Protein AF-A0A938MXR4-F1 (afdb_monomer_lite)

Foldseek 3Di:
DPDWDWDQDPVRDTDTDDDDDDPDPPVVLVCCQVPVCVVVQCVVPVVFRWDKDWPDAQDFDAPDVVHGGPDTHRTDIDTDGPPPPPDPPDDDD

Radius of gyration: 20.69 Å; chains: 1; bounding box: 45×34×59 Å

Sequence (93 aa):
MPGRIYLLNDNSSLIPMEEAAYDSEGLLQGLLAEHPDLLAGDQINAEKPRRWMLVTREMAVPGEEQGSPRWLLDHLFLDWMLRELRGDVLSKA

pLDDT: mean 84.09, std 15.02, range [45.56, 96.88]

Secondary structure (DSSP, 8-state):
-----EEE-TTSPEEEPPP---S-HHHHHHHHHH-GGGG-HHHH-TTS---EEEEEEEEEEESSTTPPEEEEEEEEEEE----------S---

Structure (mmCIF, N/CA/C/O backbone):
data_AF-A0A938MXR4-F1
#
_entry.id   AF-A0A938MXR4-F1
#
loop_
_atom_site.group_PDB
_atom_site.id
_atom_site.type_symbol
_atom_site.label_atom_id
_atom_site.label_alt_id
_atom_site.label_comp_id
_atom_site.label_asym_id
_atom_site.label_entity_id
_atom_site.label_seq_id
_atom_site.pdbx_PDB_ins_code
_atom_site.Cartn_x
_atom_site.Cartn_y
_atom_site.Cartn_z
_atom_site.occupancy
_atom_site.B_iso_or_equiv
_atom_site.auth_seq_id
_atom_site.auth_comp_id
_atom_site.auth_asym_id
_atom_site.auth_atom_id
_atom_site.pdbx_PDB_model_num
ATOM 1 N N . MET A 1 1 ? -5.433 15.245 18.234 1.00 47.31 1 MET A N 1
ATOM 2 C CA . MET A 1 1 ? -5.515 13.954 18.948 1.00 47.31 1 MET A CA 1
ATOM 3 C C . MET A 1 1 ? -5.345 12.869 17.904 1.00 47.31 1 MET A C 1
ATOM 5 O O . MET A 1 1 ? -6.070 12.949 16.918 1.00 47.31 1 MET A O 1
ATOM 9 N N . PRO A 1 2 ? -4.392 11.934 18.037 1.00 58.75 2 PRO A N 1
ATOM 10 C CA . PRO A 1 2 ? -4.349 10.784 17.139 1.00 58.75 2 PRO A CA 1
ATOM 11 C C . PRO A 1 2 ? -5.668 10.010 17.280 1.00 58.75 2 PRO A C 1
ATOM 13 O O . PRO A 1 2 ? -6.134 9.780 18.398 1.00 58.75 2 PRO A O 1
ATOM 16 N N . GLY A 1 3 ? -6.321 9.712 16.156 1.00 71.75 3 GLY A N 1
ATOM 17 C CA . GLY A 1 3 ? -7.548 8.916 16.146 1.00 71.75 3 GLY A CA 1
ATOM 18 C C . GLY A 1 3 ? -7.264 7.486 16.610 1.00 71.75 3 GLY A C 1
ATOM 19 O O . GLY A 1 3 ? -6.168 6.977 16.399 1.00 71.75 3 GLY A O 1
ATOM 20 N N . ARG A 1 4 ? -8.241 6.840 17.253 1.00 84.75 4 ARG A N 1
ATOM 21 C CA . ARG A 1 4 ? -8.186 5.406 17.576 1.00 84.75 4 ARG A CA 1
ATOM 22 C C . ARG A 1 4 ? -9.102 4.644 16.628 1.00 84.75 4 ARG A C 1
ATOM 24 O O . ARG A 1 4 ? -10.253 5.041 16.454 1.00 84.75 4 ARG A O 1
ATOM 31 N N . ILE A 1 5 ? -8.593 3.563 16.045 1.00 88.44 5 ILE A N 1
ATOM 32 C CA . ILE A 1 5 ? -9.380 2.628 15.235 1.00 88.44 5 ILE A CA 1
ATOM 33 C C . ILE A 1 5 ? -9.908 1.530 16.165 1.00 88.44 5 ILE A C 1
ATOM 35 O O . ILE A 1 5 ? -9.194 1.077 17.059 1.00 88.44 5 ILE A O 1
ATOM 39 N N . TYR A 1 6 ? -11.163 1.125 15.977 1.00 91.25 6 TYR A N 1
ATOM 40 C CA . TYR A 1 6 ? -11.792 0.042 16.730 1.00 91.25 6 TYR A CA 1
ATOM 41 C C . TYR A 1 6 ? -12.320 -1.017 15.768 1.00 91.25 6 TYR A C 1
ATOM 43 O O . TYR A 1 6 ? -12.923 -0.686 14.748 1.00 91.25 6 TYR A O 1
ATOM 51 N N . LEU A 1 7 ? -12.127 -2.283 16.122 1.00 90.75 7 LEU A N 1
ATOM 52 C CA . LEU A 1 7 ? -12.663 -3.435 15.410 1.00 90.75 7 LEU A CA 1
ATOM 53 C C . LEU A 1 7 ? -13.956 -3.877 16.104 1.00 90.75 7 LEU A C 1
ATOM 55 O O . LEU A 1 7 ? -13.957 -4.132 17.310 1.00 90.75 7 LEU A O 1
ATOM 59 N N . LEU A 1 8 ? -15.059 -3.932 15.357 1.00 93.81 8 LEU A N 1
ATOM 60 C CA . LEU A 1 8 ? -16.322 -4.493 15.833 1.00 93.81 8 LEU A CA 1
ATOM 61 C C . LEU A 1 8 ? -16.302 -6.003 15.591 1.00 93.81 8 LEU A C 1
ATOM 63 O O . LEU A 1 8 ? -16.103 -6.434 14.459 1.00 93.81 8 LEU A O 1
ATOM 67 N N . ASN A 1 9 ? -16.499 -6.795 16.641 1.00 89.62 9 ASN A N 1
ATOM 68 C CA . ASN A 1 9 ? -16.567 -8.252 16.528 1.00 89.62 9 ASN A CA 1
ATOM 69 C C . ASN A 1 9 ? -18.012 -8.778 16.523 1.00 89.62 9 ASN A C 1
ATOM 71 O O . ASN A 1 9 ? -18.962 -8.033 16.766 1.00 89.62 9 ASN A O 1
ATOM 75 N N . ASP A 1 10 ? -18.163 -10.088 16.316 1.00 92.44 10 ASP A N 1
ATOM 76 C CA . ASP A 1 10 ? -19.461 -10.782 16.268 1.00 92.44 10 ASP A CA 1
ATOM 77 C C . ASP A 1 10 ? -20.295 -10.612 17.549 1.00 92.44 10 ASP A C 1
ATOM 79 O O . ASP A 1 10 ? -21.523 -10.647 17.521 1.00 92.44 10 ASP A O 1
ATOM 83 N N . ASN A 1 11 ? -19.636 -10.345 18.679 1.00 92.62 11 ASN A N 1
ATOM 84 C CA . ASN A 1 11 ? -20.282 -10.094 19.967 1.00 92.62 11 ASN A CA 1
ATOM 85 C C . ASN A 1 11 ? -20.725 -8.631 20.142 1.00 92.62 11 ASN A C 1
ATOM 87 O O . ASN A 1 11 ? -21.070 -8.224 21.250 1.00 92.62 11 ASN A O 1
ATOM 91 N N . SER A 1 12 ? -20.695 -7.826 19.075 1.00 91.50 12 SER A N 1
ATOM 92 C CA . SER A 1 12 ? -21.009 -6.390 19.096 1.00 91.50 12 SER A CA 1
ATOM 93 C C . SER A 1 12 ? -20.145 -5.579 20.070 1.00 91.50 12 SER A C 1
ATOM 95 O O . SER A 1 12 ? -20.563 -4.532 20.565 1.00 91.50 12 SER A O 1
ATOM 97 N N . SER A 1 13 ? -18.933 -6.053 20.359 1.00 94.25 13 SER A N 1
ATOM 98 C CA . SER A 1 13 ? -17.982 -5.349 21.219 1.00 94.25 13 SER A CA 1
ATOM 99 C C . SER A 1 13 ? -16.900 -4.665 20.392 1.00 94.25 13 SER A C 1
ATOM 101 O O . SER A 1 13 ? -16.505 -5.150 19.330 1.00 94.25 13 SER A O 1
ATOM 103 N N . LEU A 1 14 ? -16.441 -3.517 20.891 1.00 93.62 14 LEU A N 1
ATOM 104 C CA . LEU A 1 14 ? -15.401 -2.716 20.259 1.00 93.62 14 LEU A CA 1
ATOM 105 C C . LEU A 1 14 ? -14.044 -3.064 20.861 1.00 93.62 14 LEU A C 1
ATOM 107 O O . LEU A 1 14 ? -13.821 -2.871 22.057 1.00 93.62 14 LEU A O 1
ATOM 111 N N . ILE A 1 15 ? -13.131 -3.530 20.016 1.00 92.88 15 ILE A N 1
ATOM 112 C CA . ILE A 1 15 ? -11.752 -3.829 20.391 1.00 92.88 15 ILE A CA 1
ATOM 113 C C . ILE A 1 15 ? -10.870 -2.690 19.868 1.00 92.88 15 ILE A C 1
ATOM 115 O O . ILE A 1 15 ? -10.867 -2.457 18.658 1.00 92.88 15 ILE A O 1
ATOM 119 N N . PRO A 1 16 ? -10.152 -1.946 20.730 1.00 90.69 16 PRO A N 1
ATOM 120 C CA . PRO A 1 16 ? -9.215 -0.934 20.259 1.00 90.69 16 PRO A CA 1
ATOM 121 C C . PRO A 1 16 ? -8.084 -1.605 19.478 1.00 90.69 16 PRO A C 1
ATOM 123 O O . PRO A 1 16 ? -7.509 -2.589 19.938 1.00 90.69 16 PRO A O 1
ATOM 126 N N . MET A 1 17 ? -7.761 -1.064 18.308 1.00 90.75 17 MET A N 1
ATOM 127 C CA . MET A 1 17 ? -6.572 -1.468 17.570 1.00 90.75 17 MET A CA 1
ATOM 128 C C . MET A 1 17 ? -5.364 -0.712 18.118 1.00 90.75 17 MET A C 1
ATOM 130 O O . MET A 1 17 ? -5.393 0.515 18.242 1.00 90.75 17 MET A O 1
ATOM 134 N N . GLU A 1 18 ? -4.308 -1.452 18.436 1.00 83.94 18 GLU A N 1
ATOM 135 C CA . GLU A 1 18 ? -3.006 -0.893 18.782 1.00 83.94 18 GLU A CA 1
ATOM 136 C C . GLU A 1 18 ? -2.114 -0.911 17.540 1.00 83.94 18 GLU A C 1
ATOM 138 O O . GLU A 1 18 ? -2.079 -1.896 16.801 1.00 83.94 18 GLU A O 1
ATOM 143 N N . GLU A 1 19 ? -1.430 0.202 17.284 1.00 81.69 19 GLU A N 1
ATOM 144 C CA . GLU A 1 19 ? -0.440 0.280 16.214 1.00 81.69 19 GLU A CA 1
ATOM 145 C C . GLU A 1 19 ? 0.731 -0.646 16.557 1.00 81.69 19 GLU A C 1
ATOM 147 O O . GLU A 1 19 ? 1.332 -0.537 17.626 1.00 81.69 19 GLU A O 1
ATOM 152 N N . ALA A 1 20 ? 1.044 -1.560 15.646 1.00 80.56 20 ALA A N 1
ATOM 153 C CA . ALA A 1 20 ? 2.151 -2.491 15.773 1.00 80.56 20 ALA A CA 1
ATOM 154 C C . ALA A 1 20 ? 2.922 -2.544 14.455 1.00 80.56 20 ALA A C 1
ATOM 156 O O . ALA A 1 20 ? 2.367 -2.285 13.383 1.00 8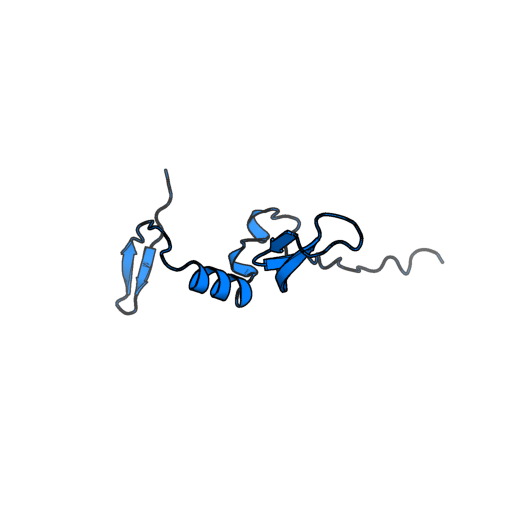0.56 20 ALA A O 1
ATOM 157 N N . ALA A 1 21 ? 4.207 -2.891 14.539 1.00 77.62 21 ALA A N 1
ATOM 158 C CA . ALA A 1 21 ? 4.987 -3.182 13.348 1.00 77.62 21 ALA A CA 1
ATOM 159 C C . ALA A 1 21 ? 4.355 -4.364 12.603 1.00 77.62 21 ALA A C 1
ATOM 161 O O . ALA A 1 21 ? 3.883 -5.324 13.212 1.00 77.62 21 ALA A O 1
ATOM 162 N N . TYR A 1 22 ? 4.326 -4.279 11.276 1.00 78.81 22 TYR A N 1
ATOM 163 C CA . TYR A 1 22 ? 3.831 -5.376 10.465 1.00 78.81 22 TYR A CA 1
ATOM 164 C C . TYR A 1 22 ? 4.964 -6.371 10.223 1.00 78.81 22 TYR A C 1
ATOM 166 O O . TYR A 1 22 ? 5.873 -6.106 9.441 1.00 78.81 22 TYR A O 1
ATOM 174 N N . ASP A 1 23 ? 4.916 -7.510 10.907 1.00 77.94 23 ASP A N 1
ATOM 175 C CA . AS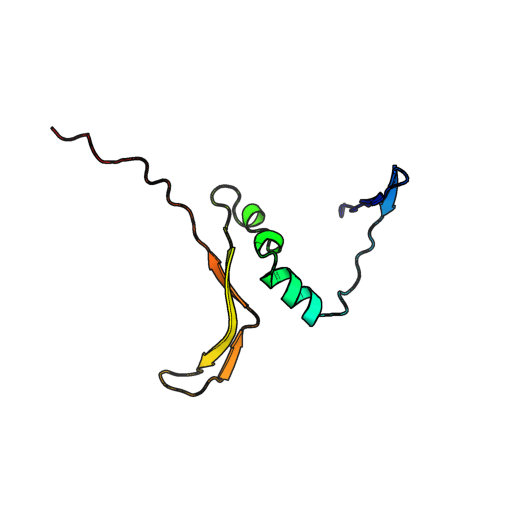P A 1 23 ? 6.049 -8.442 10.962 1.00 77.94 23 ASP A CA 1
ATOM 176 C C . ASP A 1 23 ? 6.301 -9.205 9.649 1.00 77.94 23 ASP A C 1
ATOM 178 O O . ASP A 1 23 ? 7.360 -9.805 9.471 1.00 77.94 23 ASP A O 1
ATOM 182 N N . SER A 1 24 ? 5.340 -9.209 8.717 1.00 89.12 24 SER A N 1
ATOM 183 C CA . SER A 1 24 ? 5.436 -9.975 7.471 1.00 89.12 24 SER A CA 1
ATOM 184 C C . SER A 1 24 ? 5.360 -9.083 6.241 1.00 89.12 24 SER A C 1
ATOM 186 O O . SER A 1 24 ? 4.297 -8.870 5.664 1.00 89.12 24 SER A O 1
ATOM 188 N N . GLU A 1 25 ? 6.514 -8.616 5.780 1.00 88.19 25 GLU A N 1
ATOM 189 C CA . GLU A 1 25 ? 6.616 -7.881 4.519 1.00 88.19 25 GLU A CA 1
ATOM 190 C C . GLU A 1 25 ? 5.972 -8.650 3.356 1.00 88.19 25 GLU A C 1
ATOM 192 O O . GLU A 1 25 ? 5.155 -8.095 2.627 1.00 88.19 25 GLU A O 1
ATOM 197 N N . GLY A 1 26 ? 6.237 -9.954 3.239 1.00 90.25 26 GLY A N 1
ATOM 198 C CA . GLY A 1 26 ? 5.663 -10.783 2.177 1.00 90.25 26 GLY A CA 1
ATOM 199 C C . GLY A 1 26 ? 4.130 -10.816 2.181 1.00 90.25 26 GLY A C 1
ATOM 200 O O . GLY A 1 26 ? 3.519 -10.765 1.111 1.00 90.25 26 GLY A O 1
ATOM 201 N N . LEU A 1 27 ? 3.502 -10.852 3.363 1.00 91.12 27 LEU A N 1
ATOM 202 C CA . LEU A 1 27 ? 2.044 -10.799 3.484 1.00 91.12 27 LEU A CA 1
ATOM 203 C C . LEU A 1 27 ? 1.503 -9.425 3.076 1.00 91.12 27 LEU A C 1
ATOM 205 O O . LEU A 1 27 ? 0.550 -9.363 2.305 1.00 91.12 27 LEU A O 1
ATOM 209 N N . LEU A 1 28 ? 2.135 -8.334 3.522 1.00 89.75 28 LEU A N 1
ATOM 210 C CA . LEU A 1 28 ? 1.734 -6.975 3.142 1.00 89.75 28 LEU A CA 1
ATOM 211 C C . LEU A 1 28 ? 1.855 -6.783 1.633 1.00 89.75 28 LEU A C 1
ATOM 213 O O . LEU A 1 28 ? 0.917 -6.333 0.983 1.00 89.75 28 LEU A O 1
ATOM 217 N N . GLN A 1 29 ? 2.993 -7.173 1.064 1.00 92.31 29 GLN A N 1
ATOM 218 C CA . GLN A 1 29 ? 3.232 -7.099 -0.369 1.00 92.31 29 GLN A CA 1
ATOM 219 C C . GLN A 1 29 ? 2.231 -7.958 -1.168 1.00 92.31 29 GLN A C 1
ATOM 221 O O . GLN A 1 29 ? 1.842 -7.582 -2.275 1.00 92.31 29 GLN A O 1
ATOM 226 N N . GLY A 1 30 ? 1.795 -9.100 -0.621 1.00 94.00 30 GLY A N 1
ATOM 227 C CA . GLY A 1 30 ? 0.696 -9.908 -1.160 1.00 94.00 30 GLY A CA 1
ATOM 228 C C . G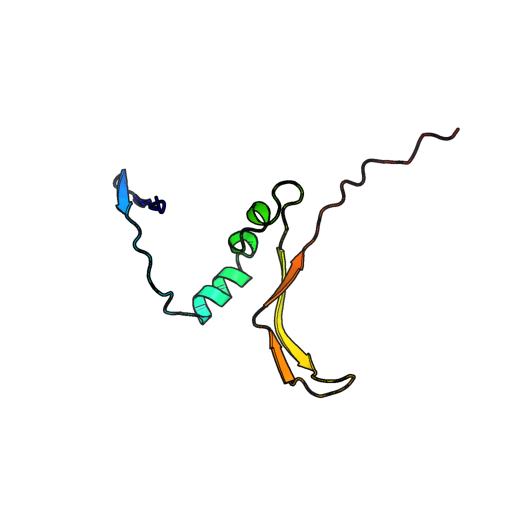LY A 1 30 ? -0.637 -9.166 -1.150 1.00 94.00 30 GLY A C 1
ATOM 229 O O . GLY A 1 30 ? -1.260 -9.013 -2.198 1.00 94.00 30 GLY A O 1
ATOM 230 N N . LEU A 1 31 ? -1.021 -8.622 0.005 1.00 93.69 31 LEU A N 1
ATOM 231 C CA . LEU A 1 31 ? -2.265 -7.870 0.171 1.00 93.69 31 LEU A CA 1
ATOM 232 C C . LEU A 1 31 ? -2.321 -6.632 -0.725 1.00 93.69 31 LEU A C 1
ATOM 234 O O . LEU A 1 31 ? -3.356 -6.371 -1.322 1.00 93.69 31 LEU A O 1
ATOM 238 N N . LEU A 1 32 ? -1.222 -5.892 -0.877 1.00 93.38 32 LEU A N 1
ATOM 239 C CA . LEU A 1 32 ? -1.165 -4.739 -1.783 1.00 93.38 32 LEU A CA 1
ATOM 240 C C . LEU A 1 32 ? -1.329 -5.138 -3.253 1.00 93.38 32 LEU A C 1
ATOM 242 O O . LEU A 1 32 ? -1.861 -4.362 -4.047 1.00 93.38 32 LEU A O 1
ATOM 246 N N . ALA A 1 33 ? -0.882 -6.339 -3.625 1.00 94.75 33 ALA A N 1
ATOM 247 C CA . ALA A 1 33 ? -1.048 -6.841 -4.980 1.00 94.75 33 ALA A CA 1
ATOM 248 C C . ALA A 1 33 ? -2.492 -7.292 -5.261 1.00 94.75 33 ALA A C 1
ATOM 250 O O . ALA A 1 33 ? -3.011 -7.037 -6.346 1.00 94.75 33 ALA A O 1
ATOM 251 N N . GLU A 1 34 ? -3.137 -7.939 -4.288 1.00 95.12 34 GLU A N 1
ATOM 252 C CA . GLU A 1 34 ? -4.526 -8.414 -4.386 1.00 95.12 34 GLU A CA 1
ATOM 253 C C . GLU A 1 34 ? -5.553 -7.291 -4.184 1.00 95.12 34 GLU A C 1
ATOM 255 O O . GLU A 1 34 ? -6.642 -7.317 -4.763 1.00 95.12 34 GLU A O 1
ATOM 260 N N . HIS A 1 35 ? -5.197 -6.281 -3.390 1.00 94.06 35 HIS A N 1
ATOM 261 C CA . HIS A 1 35 ? -6.058 -5.171 -2.997 1.00 94.06 35 HIS A CA 1
ATOM 262 C C . HIS A 1 35 ? -5.344 -3.812 -3.156 1.00 94.06 35 HIS A C 1
ATOM 264 O O . HIS A 1 35 ? -5.040 -3.152 -2.158 1.00 94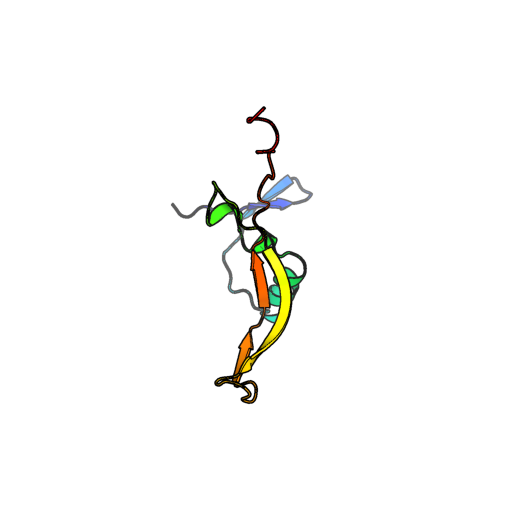.06 35 HIS A O 1
ATOM 270 N N . PRO A 1 36 ? -5.109 -3.334 -4.396 1.00 91.75 36 PRO A N 1
ATOM 271 C CA . PRO A 1 36 ? -4.441 -2.050 -4.645 1.00 91.75 36 PRO A CA 1
ATOM 272 C C . PRO A 1 36 ? -5.137 -0.834 -4.012 1.00 91.75 36 PRO A C 1
ATOM 274 O O . PRO A 1 36 ? -4.490 0.174 -3.732 1.00 91.75 36 PRO A O 1
ATOM 277 N N . ASP A 1 37 ? -6.443 -0.929 -3.746 1.00 87.81 37 ASP A N 1
ATOM 278 C CA . ASP A 1 37 ? -7.236 0.122 -3.093 1.00 87.81 37 ASP A CA 1
ATOM 279 C C . ASP A 1 37 ? -6.756 0.437 -1.662 1.00 87.81 37 ASP A C 1
ATOM 281 O O . ASP A 1 37 ? -7.013 1.527 -1.151 1.00 87.81 37 ASP A O 1
ATOM 285 N N . LEU A 1 38 ? -5.980 -0.460 -1.035 1.00 90.31 38 LEU A N 1
ATOM 286 C CA . LEU A 1 38 ? -5.322 -0.208 0.253 1.00 90.31 38 LEU A CA 1
ATOM 287 C C . LEU A 1 38 ? -4.311 0.951 0.200 1.00 90.31 38 LEU A C 1
ATOM 289 O O . LEU A 1 38 ? -4.019 1.547 1.234 1.00 90.31 38 LEU A O 1
ATOM 293 N N . LEU A 1 39 ? -3.811 1.318 -0.986 1.00 88.94 39 LEU A N 1
ATOM 294 C CA . LEU A 1 39 ? -2.913 2.464 -1.185 1.00 88.94 39 LEU A CA 1
ATOM 295 C C . LEU A 1 39 ? -3.636 3.827 -1.142 1.00 88.94 39 LEU A C 1
ATOM 297 O O . LEU A 1 39 ? -3.052 4.832 -1.549 1.00 88.94 39 LEU A O 1
ATOM 301 N N . ALA A 1 40 ? -4.896 3.869 -0.684 1.00 85.25 40 ALA A N 1
ATOM 302 C CA . ALA A 1 40 ? -5.670 5.080 -0.378 1.00 85.25 40 ALA A CA 1
ATOM 303 C C . ALA A 1 40 ? -5.557 6.179 -1.453 1.00 85.25 40 ALA A C 1
ATOM 305 O O . ALA A 1 40 ? -5.277 7.349 -1.173 1.00 85.25 40 ALA A O 1
ATOM 306 N N . GLY A 1 41 ? -5.734 5.794 -2.722 1.00 81.56 41 GLY A N 1
ATOM 307 C CA . GLY A 1 41 ? -5.576 6.700 -3.864 1.00 81.56 41 GLY A CA 1
ATOM 308 C C . GLY A 1 41 ? -6.530 7.901 -3.845 1.00 81.56 41 GLY A C 1
ATOM 309 O O . GLY A 1 41 ? -6.229 8.955 -4.411 1.00 81.56 41 GLY A O 1
ATOM 310 N N . ASP A 1 42 ? -7.658 7.761 -3.156 1.00 80.00 42 ASP A N 1
ATOM 311 C CA . ASP A 1 42 ? -8.663 8.786 -2.892 1.00 80.00 42 ASP A CA 1
ATOM 312 C C . ASP A 1 42 ? -8.199 9.868 -1.908 1.00 80.00 42 ASP A C 1
ATOM 314 O O . ASP A 1 42 ? -8.566 11.035 -2.058 1.00 80.00 42 ASP A O 1
ATOM 318 N N . GLN A 1 43 ? -7.338 9.518 -0.951 1.00 84.19 43 GLN A N 1
ATOM 319 C CA . GLN A 1 43 ? -6.791 10.459 0.029 1.00 84.19 43 GLN A CA 1
ATOM 320 C C . GLN A 1 43 ? -5.658 11.321 -0.540 1.00 84.19 43 GLN A C 1
ATOM 322 O O . GLN A 1 43 ? -5.380 12.398 -0.015 1.00 84.19 43 GLN A O 1
ATOM 327 N N . ILE A 1 44 ? -5.016 10.883 -1.627 1.00 85.19 44 ILE A N 1
ATOM 328 C CA . ILE A 1 44 ? -3.933 11.632 -2.283 1.00 85.19 44 ILE A CA 1
ATOM 329 C C . ILE A 1 44 ? -4.478 12.880 -2.984 1.00 85.19 44 ILE A C 1
ATOM 331 O O . ILE A 1 44 ? -3.893 13.959 -2.899 1.00 85.19 44 ILE A O 1
ATOM 335 N N . ASN A 1 45 ? -5.588 12.736 -3.709 1.00 82.81 45 ASN A N 1
ATOM 336 C CA . ASN A 1 45 ? -6.291 13.850 -4.333 1.00 82.81 45 ASN A CA 1
ATOM 337 C C . ASN A 1 45 ? -7.783 13.521 -4.425 1.00 82.81 45 ASN A C 1
ATOM 339 O O . ASN A 1 45 ? -8.204 12.792 -5.319 1.00 82.81 45 ASN A O 1
ATOM 343 N N . ALA A 1 46 ? -8.581 14.113 -3.540 1.00 82.62 46 ALA A N 1
ATOM 344 C CA . ALA A 1 46 ? -10.017 13.856 -3.482 1.00 82.62 46 ALA A CA 1
ATOM 345 C C . ALA A 1 46 ? -10.779 14.316 -4.742 1.00 82.62 46 ALA A C 1
ATOM 347 O O . ALA A 1 46 ? -11.801 13.729 -5.087 1.00 82.62 46 ALA A O 1
ATOM 348 N N . GLU A 1 47 ? -10.295 15.339 -5.458 1.00 85.56 47 GLU A N 1
ATOM 349 C CA . GLU A 1 47 ? -10.920 15.807 -6.707 1.00 85.56 47 GLU A CA 1
ATOM 350 C C . GLU A 1 47 ? -10.638 14.862 -7.881 1.00 85.56 47 GLU A C 1
ATOM 352 O O . GLU A 1 47 ? -11.400 14.801 -8.848 1.00 85.56 47 GLU A O 1
ATOM 357 N N . LYS A 1 48 ? -9.512 14.146 -7.818 1.00 84.25 48 LYS A N 1
ATOM 358 C CA . LYS A 1 48 ? -9.021 13.229 -8.851 1.00 84.25 48 LYS A CA 1
ATOM 359 C C . LYS A 1 48 ? -8.420 11.991 -8.180 1.00 84.25 48 LYS A C 1
ATOM 361 O O . LYS A 1 48 ? -7.192 11.848 -8.181 1.00 84.25 48 LYS A O 1
ATOM 366 N N . PRO A 1 49 ? -9.270 11.130 -7.591 1.00 84.88 49 PRO A N 1
ATOM 367 C CA . PRO A 1 49 ? -8.813 9.973 -6.836 1.00 84.88 49 PRO A CA 1
ATOM 368 C C . PRO A 1 49 ? -8.016 9.043 -7.748 1.00 84.88 49 PRO A C 1
ATOM 370 O O . PRO A 1 49 ? -8.446 8.740 -8.867 1.00 84.88 49 PRO A O 1
ATOM 373 N N . ARG A 1 50 ? -6.849 8.609 -7.269 1.00 88.00 50 ARG A N 1
ATOM 374 C CA . ARG A 1 50 ? -5.993 7.671 -7.997 1.00 88.00 50 ARG A CA 1
ATOM 375 C C . ARG A 1 50 ? -6.653 6.303 -8.010 1.00 88.00 50 ARG A C 1
ATOM 377 O O . ARG A 1 50 ? -7.128 5.838 -6.976 1.00 88.00 50 ARG A O 1
ATOM 384 N N . ARG A 1 51 ? -6.675 5.659 -9.172 1.00 88.12 51 ARG A N 1
ATOM 385 C CA . ARG A 1 51 ? -7.128 4.274 -9.311 1.00 88.12 51 ARG A CA 1
ATOM 386 C C . ARG A 1 51 ? -5.922 3.435 -9.661 1.00 88.12 51 ARG A C 1
ATOM 388 O O . ARG A 1 51 ? -5.419 3.508 -10.779 1.00 88.12 51 ARG A O 1
ATOM 395 N N . TRP A 1 52 ? -5.450 2.669 -8.692 1.00 91.00 52 TRP A N 1
ATOM 396 C CA . TRP A 1 52 ? -4.251 1.867 -8.852 1.00 91.00 52 TRP A CA 1
ATOM 397 C C . TRP A 1 52 ? -4.547 0.613 -9.665 1.00 91.00 52 TRP A C 1
ATOM 399 O O . TRP A 1 52 ? -5.497 -0.117 -9.399 1.00 91.00 52 TRP A O 1
ATOM 409 N N . MET A 1 53 ? -3.710 0.357 -10.661 1.00 91.88 53 MET A N 1
ATOM 410 C CA . MET A 1 53 ? -3.700 -0.883 -11.420 1.00 91.88 53 MET A CA 1
ATOM 411 C C . MET A 1 53 ? -2.313 -1.495 -11.304 1.00 91.88 53 MET A C 1
ATOM 413 O O . MET A 1 53 ? -1.335 -0.896 -11.754 1.00 91.88 53 MET A O 1
ATOM 417 N N . LEU A 1 54 ? -2.223 -2.667 -10.676 1.00 94.38 54 LEU A N 1
ATOM 418 C CA . LEU A 1 54 ? -0.966 -3.401 -10.597 1.00 94.38 54 LEU A CA 1
ATOM 419 C C . LEU A 1 54 ? -0.588 -3.896 -11.993 1.00 94.38 54 LEU A C 1
ATOM 421 O O . LEU A 1 54 ? -1.373 -4.588 -12.639 1.00 94.38 54 LEU A O 1
ATOM 425 N N . VAL A 1 55 ? 0.620 -3.563 -12.438 1.00 95.31 55 VAL A N 1
ATOM 426 C CA . VAL A 1 55 ? 1.188 -4.081 -13.687 1.00 95.31 55 VAL A CA 1
ATOM 427 C C . VAL A 1 55 ? 1.961 -5.360 -13.410 1.00 95.31 55 VAL A C 1
ATOM 429 O O . VAL A 1 55 ? 1.703 -6.390 -14.024 1.00 95.31 55 VAL A O 1
ATOM 432 N N . THR A 1 56 ? 2.919 -5.294 -12.484 1.00 95.88 56 THR A N 1
ATOM 433 C CA . THR A 1 56 ? 3.735 -6.444 -12.088 1.00 95.88 56 THR A CA 1
ATOM 434 C C . THR A 1 56 ? 4.361 -6.224 -10.717 1.00 95.88 56 THR A C 1
ATOM 436 O O . THR A 1 56 ? 4.504 -5.088 -10.256 1.00 95.88 56 THR A O 1
ATOM 439 N N . ARG A 1 57 ? 4.765 -7.332 -10.098 1.00 95.81 57 ARG A N 1
ATOM 440 C CA . ARG A 1 57 ? 5.657 -7.362 -8.938 1.00 95.81 57 ARG A CA 1
ATOM 441 C C . ARG A 1 57 ? 7.098 -7.601 -9.381 1.00 95.81 57 ARG A C 1
ATOM 443 O O . ARG A 1 57 ? 7.300 -8.116 -10.483 1.00 95.81 57 ARG A O 1
ATOM 450 N N . GLU A 1 58 ? 8.058 -7.254 -8.528 1.00 95.19 58 GLU A N 1
ATOM 451 C CA . GLU A 1 58 ? 9.496 -7.511 -8.726 1.00 95.19 58 GLU A CA 1
ATOM 452 C C . GLU A 1 58 ? 10.020 -7.016 -10.087 1.00 95.19 58 GLU A C 1
ATOM 454 O O . GLU A 1 58 ? 10.724 -7.720 -10.817 1.00 95.19 58 GLU A O 1
ATOM 459 N N . MET A 1 59 ? 9.630 -5.800 -10.482 1.00 96.25 59 MET A N 1
ATOM 460 C CA . MET A 1 59 ? 10.001 -5.249 -11.785 1.00 96.25 59 MET A CA 1
ATOM 461 C C . MET A 1 59 ? 11.488 -4.903 -11.812 1.00 96.25 59 MET A C 1
ATOM 463 O O . MET A 1 59 ? 11.942 -4.015 -11.091 1.00 96.25 59 MET A O 1
ATOM 467 N N . ALA A 1 60 ? 12.227 -5.546 -12.710 1.00 96.38 60 ALA A N 1
ATOM 468 C CA . ALA A 1 60 ? 13.636 -5.262 -12.941 1.00 96.38 60 ALA A CA 1
ATOM 469 C C . ALA A 1 60 ? 13.836 -3.887 -13.601 1.00 96.38 60 ALA A C 1
ATOM 471 O O . ALA A 1 60 ? 13.257 -3.596 -14.648 1.00 96.38 60 ALA A O 1
ATOM 472 N N . VAL A 1 61 ? 14.704 -3.061 -13.010 1.00 96.44 61 VAL A N 1
ATOM 473 C CA . VAL A 1 61 ? 15.056 -1.725 -13.506 1.00 96.44 61 VAL A CA 1
ATOM 474 C C . VAL A 1 61 ? 16.564 -1.650 -13.771 1.00 96.44 61 VAL A C 1
ATOM 476 O O . VAL A 1 61 ? 17.362 -1.736 -12.828 1.00 96.44 61 VAL A O 1
ATOM 479 N N . PRO A 1 62 ? 16.988 -1.510 -15.041 1.00 96.88 62 PRO A N 1
ATOM 480 C CA . PRO A 1 62 ? 18.384 -1.273 -15.399 1.00 96.88 62 PRO A CA 1
ATOM 481 C C . PRO A 1 62 ? 18.920 0.058 -14.865 1.00 96.88 62 PRO A C 1
ATOM 483 O O . PRO A 1 62 ? 18.191 1.041 -14.757 1.00 96.88 62 PRO A O 1
ATOM 486 N N . GLY A 1 63 ? 20.220 0.097 -14.563 1.00 95.94 63 GLY A N 1
ATOM 487 C CA . GLY A 1 63 ? 20.915 1.333 -14.175 1.00 95.94 63 GLY A CA 1
ATOM 488 C C . GLY A 1 63 ? 21.277 2.251 -15.344 1.00 95.94 63 GLY A C 1
ATOM 489 O O . GLY A 1 63 ? 21.610 3.413 -15.128 1.00 95.94 63 GLY A O 1
ATOM 490 N N . GLU A 1 64 ? 21.230 1.717 -16.559 1.00 95.88 64 GLU A N 1
ATOM 491 C CA . GLU A 1 64 ? 21.634 2.367 -17.799 1.00 95.88 64 GLU A CA 1
ATOM 492 C C . GLU A 1 64 ? 20.866 1.762 -18.979 1.00 95.88 64 GLU A C 1
ATOM 494 O O . GLU A 1 64 ? 20.272 0.683 -18.872 1.00 95.88 64 GLU A O 1
ATOM 499 N N . GLU A 1 65 ? 20.860 2.464 -20.109 1.00 94.56 65 GLU A N 1
ATOM 500 C CA . GLU A 1 65 ? 20.187 2.001 -21.319 1.00 94.56 65 GLU A CA 1
ATOM 501 C C . GLU A 1 65 ? 20.806 0.687 -21.818 1.00 94.56 65 GLU A C 1
ATOM 503 O O . GLU A 1 65 ? 22.021 0.576 -21.953 1.00 94.56 65 GLU A O 1
ATOM 508 N N . GLN A 1 66 ? 19.958 -0.319 -22.067 1.00 91.94 66 GLN A N 1
ATOM 509 C CA . GLN A 1 66 ? 20.361 -1.687 -22.445 1.00 91.94 66 GLN A CA 1
ATOM 510 C C . GLN A 1 66 ? 21.272 -2.398 -21.421 1.00 91.94 66 GLN A C 1
ATOM 512 O O . GLN A 1 66 ? 21.829 -3.456 -21.716 1.00 91.94 66 GLN A O 1
ATOM 517 N N . GLY A 1 67 ? 21.395 -1.857 -20.206 1.00 93.56 67 GLY A N 1
ATOM 518 C CA . GLY A 1 67 ? 22.124 -2.480 -19.111 1.00 93.56 67 GLY A CA 1
ATOM 519 C C . GLY A 1 67 ? 21.363 -3.645 -18.477 1.00 93.56 67 GLY A C 1
ATOM 520 O O . GLY A 1 67 ? 20.160 -3.834 -18.670 1.00 93.56 67 GLY A O 1
ATOM 521 N N . SER A 1 68 ? 22.070 -4.425 -17.662 1.00 95.00 68 SER A N 1
ATOM 522 C CA . SER A 1 68 ? 21.428 -5.438 -16.816 1.00 95.00 68 SER A CA 1
ATOM 523 C C . SER A 1 68 ? 20.608 -4.785 -15.691 1.00 95.00 68 SER A C 1
ATOM 525 O O . SER A 1 68 ? 20.924 -3.661 -15.279 1.00 95.00 68 SER A O 1
ATOM 527 N N . PRO A 1 69 ? 19.576 -5.468 -15.157 1.00 95.19 69 PRO A N 1
ATOM 528 C CA . PRO A 1 69 ? 18.823 -4.968 -14.013 1.00 95.19 69 PRO A CA 1
ATOM 529 C C . PRO A 1 69 ? 19.735 -4.667 -12.823 1.00 95.19 69 PRO A C 1
ATOM 531 O O . PRO A 1 69 ? 20.540 -5.506 -12.419 1.00 95.19 69 PRO A O 1
ATOM 534 N N . ARG A 1 70 ? 19.596 -3.464 -12.263 1.00 96.69 70 ARG A N 1
ATOM 535 C CA . ARG A 1 70 ? 20.325 -3.024 -11.067 1.00 96.69 70 ARG A CA 1
ATOM 536 C C . ARG A 1 70 ? 19.429 -2.988 -9.832 1.00 96.69 70 ARG A C 1
ATOM 538 O O . ARG A 1 70 ? 19.918 -3.210 -8.728 1.00 96.69 70 ARG A O 1
ATOM 545 N N . TRP A 1 71 ? 18.144 -2.708 -10.025 1.00 96.25 71 TRP A N 1
ATOM 546 C CA . TRP A 1 71 ? 17.144 -2.651 -8.964 1.00 96.25 71 TRP A CA 1
ATOM 547 C C . TRP A 1 71 ? 15.938 -3.516 -9.306 1.00 96.25 71 TRP A C 1
ATOM 549 O O . TRP A 1 71 ? 15.698 -3.833 -10.473 1.00 96.25 71 TRP A O 1
ATOM 559 N N . LEU A 1 72 ? 15.178 -3.856 -8.272 1.00 95.38 72 LEU A N 1
ATOM 560 C CA . LEU A 1 72 ? 13.867 -4.476 -8.368 1.00 95.38 72 LEU A CA 1
ATOM 561 C C . LEU A 1 72 ? 12.881 -3.563 -7.645 1.00 95.38 72 LEU A C 1
ATOM 563 O O . LEU A 1 72 ? 13.162 -3.109 -6.538 1.00 95.38 72 LEU A O 1
ATOM 567 N N . LEU A 1 73 ? 11.772 -3.241 -8.302 1.00 95.31 73 LEU A N 1
ATOM 568 C CA . LEU A 1 73 ? 10.633 -2.597 -7.656 1.00 95.31 73 LEU A CA 1
ATOM 569 C C . LEU A 1 73 ? 9.719 -3.692 -7.116 1.00 95.31 73 LEU A C 1
ATOM 571 O O . LEU A 1 73 ? 9.294 -4.534 -7.907 1.00 95.31 73 LEU A O 1
ATOM 575 N N . ASP A 1 74 ? 9.350 -3.634 -5.836 1.00 94.38 74 ASP A N 1
ATOM 576 C CA . ASP A 1 74 ? 8.413 -4.602 -5.245 1.00 94.38 74 ASP A CA 1
ATOM 577 C C . ASP A 1 74 ? 7.085 -4.623 -6.020 1.00 94.38 74 ASP A C 1
ATOM 579 O O . ASP A 1 74 ? 6.575 -5.685 -6.391 1.00 94.38 74 ASP A O 1
ATOM 583 N N . HIS A 1 75 ? 6.573 -3.433 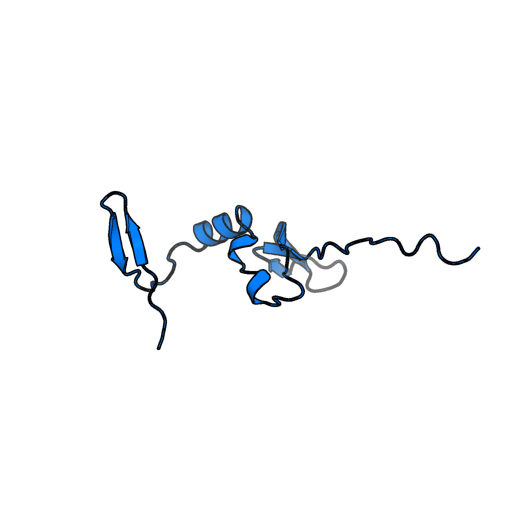-6.370 1.00 95.69 75 HIS A N 1
ATOM 584 C CA . HIS A 1 75 ? 5.350 -3.262 -7.155 1.00 95.69 75 HIS A CA 1
ATOM 585 C C . HIS A 1 75 ? 5.455 -2.107 -8.147 1.00 95.69 75 HIS A C 1
ATOM 587 O O . HIS A 1 75 ? 5.827 -0.986 -7.799 1.00 95.69 75 HIS A O 1
ATOM 593 N N . LEU A 1 76 ? 5.027 -2.361 -9.383 1.00 95.62 76 LEU A N 1
ATOM 594 C CA . LEU A 1 76 ? 4.799 -1.333 -10.391 1.00 95.62 76 LEU A CA 1
ATOM 595 C C . LEU A 1 76 ? 3.295 -1.137 -10.591 1.00 95.62 76 LEU A C 1
ATOM 597 O O . LEU A 1 76 ? 2.613 -2.018 -11.119 1.00 95.62 76 LEU A O 1
ATOM 601 N N . PHE A 1 77 ? 2.796 0.039 -10.215 1.00 94.19 77 PHE A N 1
ATOM 602 C CA . PHE A 1 77 ? 1.408 0.442 -10.426 1.00 94.19 77 PHE A CA 1
ATOM 603 C C . PHE A 1 77 ? 1.299 1.537 -11.488 1.00 94.19 77 PHE A C 1
ATOM 605 O O . PHE A 1 77 ? 2.164 2.406 -11.601 1.00 94.19 77 PHE A O 1
ATOM 612 N N . LEU A 1 78 ? 0.188 1.529 -12.220 1.00 92.38 78 LEU A N 1
ATOM 613 C CA . LEU A 1 78 ? -0.276 2.671 -12.999 1.00 92.38 78 LEU A CA 1
ATOM 614 C C . LEU A 1 78 ? -1.471 3.310 -12.297 1.00 92.38 78 LEU A C 1
ATOM 616 O O . LEU A 1 78 ? -2.313 2.613 -11.733 1.00 92.38 78 LEU A O 1
ATOM 620 N N . ASP A 1 79 ? -1.558 4.633 -12.373 1.00 88.69 79 ASP A N 1
ATOM 621 C CA . ASP A 1 79 ? -2.789 5.353 -12.072 1.00 88.69 79 ASP A CA 1
ATOM 622 C C . ASP A 1 79 ? -3.547 5.611 -13.374 1.00 88.69 79 ASP A C 1
ATOM 624 O O . ASP A 1 79 ? -3.012 6.225 -14.303 1.00 88.69 79 ASP A O 1
ATOM 628 N N . TRP A 1 80 ? -4.797 5.159 -13.437 1.00 75.19 80 TRP A N 1
ATOM 629 C CA . TRP A 1 80 ? -5.684 5.467 -14.550 1.00 75.19 80 TRP A CA 1
ATOM 630 C C . TRP A 1 80 ? -6.801 6.397 -14.077 1.00 75.19 80 TRP A C 1
ATOM 632 O O . TRP A 1 80 ? -7.788 6.004 -13.455 1.00 75.19 80 TRP A O 1
ATOM 642 N N . MET A 1 81 ? -6.674 7.674 -14.426 1.00 65.19 81 MET A N 1
ATOM 643 C CA . MET A 1 81 ? -7.800 8.592 -14.346 1.00 65.19 81 MET A CA 1
ATOM 644 C C . MET A 1 81 ? -8.756 8.262 -15.492 1.00 65.19 81 MET A C 1
ATOM 646 O O . MET A 1 81 ? -8.410 8.453 -16.661 1.00 65.19 81 MET A O 1
ATOM 650 N N . LEU A 1 82 ? -9.967 7.801 -15.172 1.00 59.81 82 LEU A N 1
ATOM 651 C CA . LEU A 1 82 ? -11.056 7.757 -16.142 1.00 59.81 82 LEU A CA 1
ATOM 652 C C . LEU A 1 82 ? -11.311 9.202 -16.597 1.00 59.81 82 LEU A C 1
ATOM 654 O O . LEU A 1 82 ? -11.943 9.987 -15.893 1.00 59.81 82 LEU A O 1
ATOM 658 N N . ARG A 1 83 ? -10.772 9.591 -17.758 1.00 59.34 83 ARG A N 1
ATOM 659 C CA . ARG A 1 83 ? -11.216 10.815 -18.419 1.00 59.34 83 ARG A CA 1
ATOM 660 C C . ARG A 1 83 ? -12.638 10.534 -18.857 1.00 59.34 83 ARG A C 1
ATOM 662 O O . ARG A 1 83 ? -12.861 9.750 -19.775 1.00 59.34 83 ARG A O 1
ATOM 669 N N . GLU A 1 84 ? -13.588 11.138 -18.162 1.00 55.31 84 GLU A N 1
ATOM 670 C CA . GLU A 1 84 ? -14.966 11.207 -18.607 1.00 55.31 84 GLU A CA 1
ATOM 671 C C . GLU A 1 84 ? -14.949 11.844 -20.008 1.00 55.31 84 GLU A C 1
ATOM 673 O O . GLU A 1 84 ? -14.790 13.056 -20.154 1.00 55.31 84 GLU A O 1
ATOM 678 N N . LEU A 1 85 ? -15.027 11.022 -21.056 1.00 53.53 85 LEU A N 1
ATOM 679 C CA . LEU A 1 85 ? -15.246 11.477 -22.425 1.00 53.53 85 LEU A CA 1
ATOM 680 C C . LEU A 1 85 ? -16.693 11.982 -22.508 1.00 53.53 85 LEU A C 1
ATOM 682 O O . LEU A 1 85 ? -17.556 11.331 -23.092 1.00 53.53 85 LEU A O 1
ATOM 686 N N . ARG A 1 86 ? -16.994 13.121 -21.874 1.00 48.78 86 ARG A N 1
ATOM 687 C CA . ARG A 1 86 ? -18.217 13.867 -22.185 1.00 48.78 86 ARG A CA 1
ATOM 688 C C . ARG A 1 86 ? -17.968 14.602 -23.489 1.00 48.78 86 ARG A C 1
ATOM 690 O O . ARG A 1 86 ? -16.978 15.310 -23.634 1.00 48.78 86 ARG A O 1
ATOM 697 N N . GLY A 1 87 ? -18.827 14.304 -24.456 1.00 50.22 87 GLY A N 1
ATOM 698 C CA . GLY A 1 87 ? -18.644 14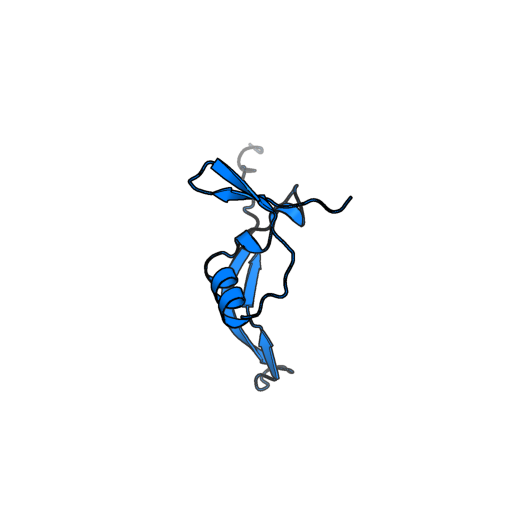.632 -25.857 1.00 50.22 87 GLY A CA 1
ATOM 699 C C . GLY A 1 87 ? -18.511 16.125 -26.125 1.00 50.22 87 GLY A C 1
ATOM 700 O O . GLY A 1 87 ? -19.482 16.861 -26.018 1.00 50.22 87 GLY A O 1
ATOM 701 N N . ASP A 1 88 ? -17.338 16.511 -26.617 1.00 45.56 88 ASP A N 1
ATOM 702 C CA . ASP A 1 88 ? -17.140 17.704 -27.445 1.00 45.56 88 ASP A CA 1
ATOM 703 C C . ASP A 1 88 ? -17.282 17.340 -28.934 1.00 45.56 88 ASP A C 1
ATOM 705 O O . ASP A 1 88 ? -16.488 17.718 -29.794 1.00 45.56 88 ASP A O 1
ATOM 709 N N . VAL A 1 89 ? -18.313 16.560 -29.257 1.00 52.19 89 VAL A N 1
ATOM 710 C CA . VAL A 1 89 ? -18.776 16.384 -30.633 1.00 52.19 89 VAL A CA 1
ATOM 711 C C . VAL A 1 89 ? -20.214 16.876 -30.641 1.00 52.19 89 VAL A C 1
ATOM 713 O O . VAL A 1 89 ? -21.021 16.368 -29.872 1.00 52.19 89 VAL A O 1
ATOM 716 N N . LEU A 1 90 ? -20.504 17.846 -31.517 1.00 49.47 90 LEU A N 1
ATOM 717 C CA . LEU A 1 90 ? -21.767 18.588 -31.707 1.00 49.47 90 LEU A CA 1
ATOM 718 C C . LEU A 1 90 ? -21.826 20.005 -31.096 1.00 49.47 90 LEU A C 1
ATOM 720 O O . LEU A 1 90 ? -22.769 20.364 -30.402 1.00 49.47 90 LEU A O 1
ATOM 724 N N . SER A 1 91 ? -20.875 20.868 -31.461 1.00 47.25 91 SER A N 1
ATOM 725 C CA . SER A 1 91 ? -21.164 22.301 -31.642 1.00 47.25 91 SER A CA 1
ATOM 726 C C . SER A 1 91 ? -20.193 22.914 -32.649 1.00 47.25 91 SER A C 1
ATOM 728 O O . SER A 1 91 ? -19.202 23.548 -32.294 1.00 47.25 91 SER A O 1
ATOM 730 N N . LYS A 1 92 ? -20.445 22.626 -33.926 1.00 46.31 92 LYS A N 1
ATOM 731 C CA . LYS A 1 92 ? -20.089 23.452 -35.089 1.00 46.31 92 LYS A CA 1
ATOM 732 C C . LYS A 1 92 ? -20.748 22.814 -36.312 1.00 46.31 92 LYS A C 1
ATOM 734 O O . LYS A 1 92 ? -20.129 22.042 -37.040 1.00 46.31 92 LYS A O 1
ATOM 739 N N . ALA A 1 93 ? -22.042 23.084 -36.435 1.00 47.78 93 ALA A N 1
ATOM 740 C CA . ALA A 1 93 ? -22.733 23.172 -37.714 1.00 47.78 93 ALA A CA 1
ATOM 741 C C . ALA A 1 93 ? -22.920 24.664 -38.012 1.00 47.78 93 ALA A C 1
ATOM 743 O O . ALA A 1 93 ? -23.120 25.414 -37.025 1.00 47.78 93 ALA A O 1
#